Protein AF-A0A2L2YNY0-F1 (afdb_monomer)

Solvent-accessible surface area (backbone atoms only — not comparable to full-atom values): 5422 Å² total; per-residue (Å²): 134,89,78,70,94,74,53,70,67,58,52,52,51,51,50,53,49,50,56,50,46,54,57,49,54,52,50,54,18,39,71,72,32,94,42,90,88,58,80,53,71,68,32,46,17,46,48,27,71,73,36,75,94,33,50,90,39,38,90,80,41,56,69,92,71,56,68,71,58,50,56,50,50,52,54,51,50,55,54,49,52,53,49,56,54,49,59,64,72,77,108

Sequence (91 aa):
PDVGSISPESCFLITKAAEGFVAFLIRQALMASNNKTLIDYKDLSKVVGDQEVFSFLKDILPPRIKAAKYLELLKQVEASERRVNAELHDL

Structure (mmCIF, N/CA/C/O backbone):
data_AF-A0A2L2YNY0-F1
#
_entry.id   AF-A0A2L2YNY0-F1
#
loop_
_atom_site.group_PDB
_atom_site.id
_atom_site.type_symbol
_atom_site.label_atom_id
_atom_site.label_alt_id
_atom_site.label_comp_id
_atom_site.label_asym_id
_atom_site.label_entity_id
_atom_site.label_seq_id
_atom_site.pdbx_PDB_ins_code
_atom_site.Cartn_x
_atom_site.Cartn_y
_atom_site.Cartn_z
_atom_site.occupancy
_atom_site.B_iso_or_equiv
_atom_site.auth_seq_id
_atom_site.auth_comp_id
_atom_site.auth_asym_id
_atom_site.auth_atom_id
_atom_site.pdbx_PDB_model_num
ATOM 1 N N . PRO A 1 1 ? 9.840 -21.952 -5.446 1.00 53.97 1 PRO A N 1
ATOM 2 C CA . PRO A 1 1 ? 9.686 -21.792 -6.911 1.00 53.97 1 PRO A CA 1
ATOM 3 C C . PRO A 1 1 ? 11.058 -21.603 -7.558 1.00 53.97 1 PRO A C 1
ATOM 5 O O . PRO A 1 1 ? 11.812 -20.746 -7.108 1.00 53.97 1 PRO A O 1
ATOM 8 N N . ASP A 1 2 ? 11.381 -22.429 -8.551 1.00 61.09 2 ASP A N 1
ATOM 9 C CA . ASP A 1 2 ? 12.624 -22.303 -9.311 1.00 61.09 2 ASP A CA 1
ATOM 10 C C . ASP A 1 2 ? 12.420 -21.215 -10.372 1.00 61.09 2 ASP A C 1
ATOM 12 O O . ASP A 1 2 ? 11.551 -21.328 -11.240 1.00 61.09 2 ASP A O 1
ATOM 16 N N . VAL A 1 3 ? 13.131 -20.100 -10.232 1.00 71.44 3 VAL A N 1
ATOM 17 C CA . VAL A 1 3 ? 13.082 -19.006 -11.203 1.00 71.44 3 VAL A CA 1
ATOM 18 C C . VAL A 1 3 ? 14.072 -19.348 -12.306 1.00 71.44 3 VAL A C 1
ATOM 20 O O . VAL A 1 3 ? 15.281 -19.275 -12.103 1.00 71.44 3 VAL A O 1
ATOM 23 N N . GLY A 1 4 ? 13.562 -19.762 -13.469 1.00 79.19 4 GLY A N 1
ATOM 24 C CA . GLY A 1 4 ? 14.389 -19.952 -14.663 1.00 79.19 4 GLY A CA 1
ATOM 25 C C . GLY A 1 4 ? 15.209 -18.698 -14.995 1.00 79.19 4 GLY A C 1
ATOM 26 O O . GLY A 1 4 ? 14.989 -17.626 -14.432 1.00 79.19 4 GLY A O 1
ATOM 27 N N . SER A 1 5 ? 16.163 -18.805 -15.922 1.00 81.62 5 SER A N 1
ATOM 28 C CA . SER A 1 5 ? 17.025 -17.675 -16.291 1.00 81.62 5 SER A CA 1
ATOM 29 C C . SER A 1 5 ? 16.202 -16.458 -16.748 1.00 81.62 5 SER A C 1
ATOM 31 O O . SER A 1 5 ? 15.570 -16.495 -17.805 1.00 81.62 5 SER A O 1
ATOM 33 N N . ILE A 1 6 ? 16.222 -15.381 -15.958 1.00 86.81 6 ILE A N 1
ATOM 34 C CA . ILE A 1 6 ? 15.579 -14.097 -16.269 1.00 86.81 6 ILE A CA 1
ATOM 35 C C . ILE A 1 6 ? 16.531 -13.281 -17.147 1.00 86.81 6 ILE A C 1
ATOM 37 O O . ILE A 1 6 ? 17.697 -13.104 -16.792 1.00 86.81 6 ILE A O 1
ATOM 41 N N . SER A 1 7 ? 16.048 -12.763 -18.281 1.00 92.19 7 SER A N 1
ATOM 42 C CA . SER A 1 7 ? 16.875 -11.917 -19.149 1.00 92.19 7 SER A CA 1
ATOM 43 C C . SER A 1 7 ? 17.163 -10.545 -18.513 1.00 92.19 7 SER A C 1
ATOM 45 O O . SER A 1 7 ? 16.308 -10.007 -17.795 1.00 92.19 7 SER A O 1
ATOM 47 N N . PRO A 1 8 ? 18.330 -9.930 -18.786 1.00 92.62 8 PRO A N 1
ATOM 48 C CA . PRO A 1 8 ? 18.655 -8.587 -18.298 1.00 92.62 8 PRO A CA 1
ATOM 49 C C . PRO A 1 8 ? 17.610 -7.527 -18.677 1.00 92.62 8 PRO A C 1
ATOM 51 O O . PRO A 1 8 ? 17.276 -6.664 -17.864 1.00 92.62 8 PRO A O 1
ATOM 54 N N . GLU A 1 9 ? 17.035 -7.621 -19.877 1.00 94.69 9 GLU A N 1
ATOM 55 C CA . GLU A 1 9 ? 16.008 -6.702 -20.376 1.00 94.69 9 GLU A CA 1
ATOM 56 C C . GLU A 1 9 ? 14.717 -6.811 -19.559 1.00 94.69 9 GLU A C 1
ATOM 58 O O . GLU A 1 9 ? 14.099 -5.797 -19.228 1.00 94.69 9 GLU A O 1
ATOM 63 N N . SER A 1 10 ? 14.336 -8.035 -19.173 1.00 94.81 10 SER A N 1
ATOM 64 C CA . SER A 1 10 ? 13.176 -8.270 -18.309 1.00 94.81 10 SER A CA 1
ATOM 65 C C . SER A 1 10 ? 13.392 -7.648 -16.930 1.00 94.81 10 SER A C 1
ATOM 67 O O . SER A 1 10 ? 12.504 -6.980 -16.405 1.00 94.81 10 SER A O 1
ATOM 69 N N . CYS A 1 11 ? 14.593 -7.807 -16.364 1.00 93.81 11 CYS A N 1
ATOM 70 C CA . CYS A 1 11 ? 14.954 -7.204 -15.081 1.00 93.81 11 CYS A CA 1
ATOM 71 C C . CYS A 1 11 ? 14.883 -5.668 -15.131 1.00 93.81 11 CYS A C 1
ATOM 73 O O . CYS A 1 11 ? 14.304 -5.036 -14.241 1.00 93.81 11 CYS A O 1
ATOM 75 N N . PHE A 1 12 ? 15.406 -5.060 -16.200 1.00 96.50 12 PHE A N 1
ATOM 76 C CA . PHE A 1 12 ? 15.334 -3.614 -16.412 1.00 96.50 12 PHE A CA 1
ATOM 77 C C . PHE A 1 12 ? 13.885 -3.119 -16.504 1.00 96.50 12 PHE A C 1
ATOM 79 O O . PHE A 1 12 ? 13.508 -2.171 -15.810 1.00 96.50 12 PHE A O 1
ATOM 86 N N . LEU A 1 13 ? 13.053 -3.784 -17.312 1.00 97.62 13 LEU A N 1
ATOM 87 C CA . LEU A 1 13 ? 11.652 -3.406 -17.485 1.00 97.62 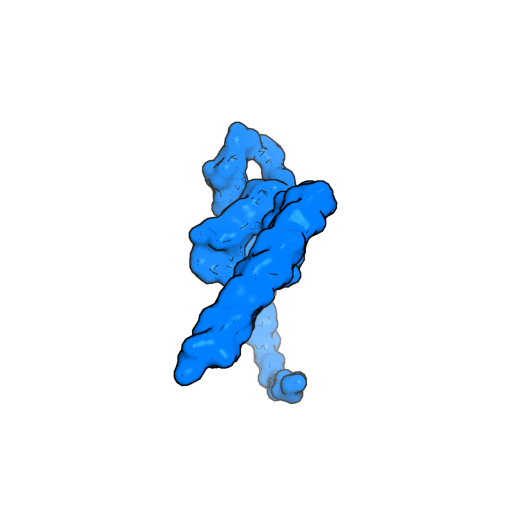13 LEU A CA 1
ATOM 88 C C . LEU A 1 13 ? 10.864 -3.526 -16.177 1.00 97.62 13 LEU A C 1
ATOM 90 O O . LEU A 1 13 ? 10.133 -2.603 -1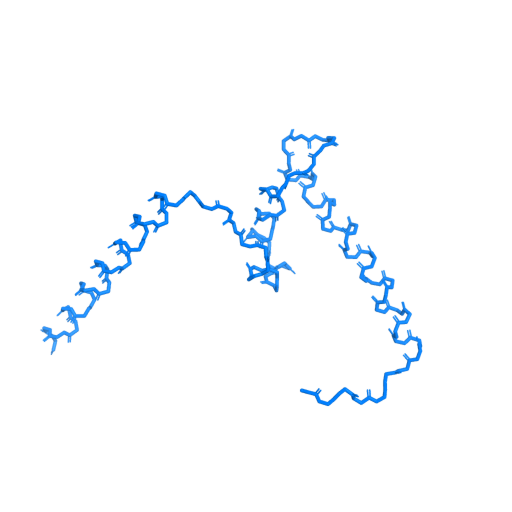5.818 1.00 97.62 13 LEU A O 1
ATOM 94 N N . ILE A 1 14 ? 11.046 -4.623 -15.437 1.00 96.88 14 ILE A N 1
ATOM 95 C CA . ILE A 1 14 ? 10.397 -4.837 -14.137 1.00 96.88 14 ILE A CA 1
ATOM 96 C C . ILE A 1 14 ? 10.836 -3.768 -13.137 1.00 96.88 14 ILE A C 1
ATOM 98 O O . ILE A 1 14 ? 10.001 -3.237 -12.410 1.00 96.88 14 ILE A O 1
ATOM 102 N N . THR A 1 15 ? 12.116 -3.396 -13.134 1.00 97.38 15 THR A N 1
ATOM 103 C CA . THR A 1 15 ? 12.631 -2.334 -12.261 1.00 97.38 15 THR A CA 1
ATOM 104 C C . THR A 1 15 ? 11.950 -0.999 -12.567 1.00 97.38 15 THR A C 1
ATOM 106 O O . THR A 1 15 ? 11.464 -0.331 -11.655 1.00 97.38 15 THR A O 1
ATOM 109 N N . LYS A 1 16 ? 11.819 -0.629 -13.848 1.00 98.12 16 LYS A N 1
ATOM 110 C CA . LYS A 1 16 ? 11.099 0.593 -14.247 1.00 98.12 16 LYS A CA 1
ATOM 111 C C . LYS A 1 16 ? 9.608 0.538 -13.941 1.00 98.12 16 LYS A C 1
ATOM 113 O O . LYS A 1 16 ? 9.044 1.534 -13.487 1.00 98.12 16 LYS A O 1
ATOM 118 N N . ALA A 1 17 ? 8.979 -0.619 -14.116 1.00 97.94 17 ALA A N 1
ATOM 119 C CA . ALA A 1 17 ? 7.595 -0.823 -13.715 1.00 97.94 17 ALA A CA 1
ATOM 120 C C . ALA A 1 17 ? 7.418 -0.677 -12.194 1.00 97.94 17 ALA A C 1
ATOM 122 O O . ALA A 1 17 ? 6.465 -0.036 -11.762 1.00 97.94 17 ALA A O 1
ATOM 123 N N . ALA A 1 18 ? 8.347 -1.196 -11.385 1.00 98.00 18 ALA A N 1
ATOM 124 C CA . ALA A 1 18 ? 8.316 -1.081 -9.928 1.00 98.00 18 ALA A CA 1
ATOM 125 C C . ALA A 1 18 ? 8.500 0.372 -9.454 1.00 98.00 18 ALA A C 1
ATOM 127 O O . ALA A 1 18 ? 7.745 0.836 -8.600 1.00 98.00 18 ALA A O 1
ATOM 128 N N . GLU A 1 19 ? 9.434 1.124 -10.047 1.00 98.12 19 GLU A N 1
ATOM 129 C CA . GLU A 1 19 ? 9.579 2.569 -9.803 1.00 98.12 19 GLU A CA 1
ATOM 130 C C . GLU A 1 19 ? 8.266 3.315 -10.116 1.00 98.12 19 GLU A C 1
ATOM 132 O O . GLU A 1 19 ? 7.757 4.093 -9.302 1.00 98.12 19 GLU A O 1
ATOM 137 N N . GLY A 1 20 ? 7.677 3.036 -11.285 1.00 98.19 20 GLY A N 1
ATOM 138 C CA . GLY A 1 20 ? 6.405 3.619 -11.711 1.00 98.19 20 GLY A CA 1
ATOM 139 C C . GLY A 1 20 ? 5.238 3.239 -10.799 1.00 98.19 20 GLY A C 1
ATOM 140 O O . GLY A 1 20 ? 4.402 4.088 -10.480 1.00 98.19 20 GLY A O 1
ATOM 141 N N . PHE A 1 21 ? 5.214 1.992 -10.330 1.00 97.31 21 PHE A N 1
ATOM 142 C CA . PHE A 1 21 ? 4.228 1.477 -9.390 1.00 97.31 21 PHE A CA 1
ATOM 143 C C . PHE A 1 21 ? 4.275 2.226 -8.055 1.00 97.31 21 PHE A C 1
ATOM 145 O O . PHE A 1 21 ? 3.234 2.687 -7.588 1.00 97.31 21 PHE A O 1
ATOM 152 N N . VAL A 1 22 ? 5.462 2.422 -7.469 1.00 96.19 22 VAL A N 1
ATOM 153 C CA . VAL A 1 22 ? 5.606 3.177 -6.212 1.00 96.19 22 VAL A CA 1
ATOM 154 C C . VAL A 1 22 ? 5.094 4.607 -6.388 1.00 96.19 22 VAL A C 1
ATOM 156 O O . VAL A 1 22 ? 4.299 5.086 -5.580 1.00 96.19 22 VAL A O 1
ATOM 159 N N . ALA A 1 23 ? 5.471 5.278 -7.479 1.00 96.50 23 ALA A N 1
ATOM 160 C CA . ALA A 1 23 ? 4.987 6.627 -7.764 1.00 96.50 23 ALA A CA 1
ATOM 161 C C . ALA A 1 23 ? 3.459 6.676 -7.958 1.00 96.50 23 ALA A C 1
ATOM 163 O O . ALA A 1 23 ? 2.805 7.625 -7.522 1.00 96.50 23 ALA A O 1
ATOM 164 N N . PHE A 1 24 ? 2.875 5.661 -8.601 1.00 96.12 24 PHE A N 1
ATOM 165 C CA . PHE A 1 24 ? 1.429 5.536 -8.768 1.00 96.12 24 PHE A CA 1
ATOM 166 C C . PHE A 1 24 ? 0.715 5.340 -7.427 1.00 96.12 24 PHE A C 1
ATOM 168 O O . PHE A 1 24 ? -0.221 6.082 -7.133 1.00 96.12 24 PHE A O 1
ATOM 175 N N . LEU A 1 25 ? 1.194 4.424 -6.584 1.00 95.00 25 LEU A N 1
ATOM 176 C CA . LEU A 1 25 ? 0.629 4.165 -5.259 1.00 95.00 25 LEU A CA 1
ATOM 177 C C . LEU A 1 25 ? 0.619 5.431 -4.388 1.00 95.00 25 LEU A C 1
ATOM 179 O O . LEU A 1 25 ? -0.392 5.755 -3.767 1.00 95.00 25 LEU A O 1
ATOM 183 N N . ILE A 1 26 ? 1.718 6.190 -4.398 1.00 93.94 26 ILE A N 1
ATOM 184 C CA . ILE A 1 26 ? 1.838 7.455 -3.664 1.00 93.94 26 ILE A CA 1
ATOM 185 C C . ILE A 1 26 ? 0.852 8.510 -4.181 1.00 93.94 26 ILE A C 1
ATOM 187 O O . ILE A 1 26 ? 0.204 9.184 -3.382 1.00 93.94 26 ILE A O 1
ATOM 191 N N . 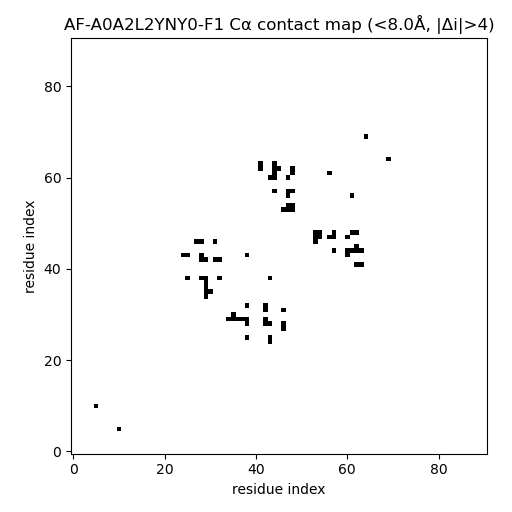ARG A 1 27 ? 0.672 8.634 -5.503 1.00 93.50 27 ARG A N 1
ATOM 192 C CA . ARG A 1 27 ? -0.333 9.546 -6.077 1.00 93.50 27 ARG A CA 1
ATOM 193 C C . ARG A 1 27 ? -1.752 9.166 -5.661 1.00 93.50 27 ARG A C 1
ATOM 195 O O . ARG A 1 27 ? -2.504 10.045 -5.247 1.00 93.50 27 ARG A O 1
ATOM 202 N N . GLN A 1 28 ? -2.095 7.878 -5.702 1.00 93.69 28 GLN A N 1
ATOM 203 C CA . GLN A 1 28 ? -3.407 7.399 -5.255 1.00 93.69 28 GLN A CA 1
ATOM 204 C C . GLN A 1 28 ? -3.639 7.716 -3.770 1.00 93.69 28 GLN A C 1
ATOM 206 O O . GLN A 1 28 ? -4.698 8.230 -3.406 1.00 93.69 28 GLN A O 1
ATOM 211 N N . ALA A 1 29 ? -2.632 7.492 -2.920 1.00 92.69 29 ALA A N 1
ATOM 212 C CA . ALA A 1 29 ? -2.693 7.829 -1.498 1.00 92.69 29 ALA A CA 1
ATOM 213 C C . ALA A 1 29 ? -2.866 9.338 -1.254 1.00 92.69 29 ALA A C 1
ATOM 215 O O . ALA A 1 29 ? -3.702 9.734 -0.446 1.00 92.69 29 ALA A O 1
ATOM 216 N N . LEU A 1 30 ? -2.159 10.195 -1.997 1.00 93.25 30 LEU A N 1
ATOM 217 C CA . LEU A 1 30 ? -2.288 11.653 -1.888 1.00 93.25 30 LEU A CA 1
ATOM 218 C C . LEU A 1 30 ? -3.664 12.171 -2.342 1.00 93.25 30 LEU A C 1
ATOM 220 O O . LEU A 1 30 ? -4.213 13.121 -1.773 1.00 93.25 30 LEU A O 1
ATOM 224 N N . MET A 1 31 ? -4.237 11.559 -3.381 1.00 90.06 31 MET A N 1
ATOM 225 C CA . MET A 1 31 ? -5.586 11.884 -3.848 1.00 90.06 31 MET A CA 1
ATOM 226 C C . MET A 1 31 ? -6.632 11.537 -2.786 1.00 90.06 31 MET A C 1
ATOM 228 O O . MET A 1 31 ? -7.529 12.346 -2.545 1.00 90.06 31 MET A O 1
ATOM 232 N N . ALA A 1 32 ? -6.469 10.392 -2.118 1.00 86.38 32 ALA A N 1
ATOM 233 C CA . ALA A 1 32 ? -7.345 9.930 -1.045 1.00 86.38 32 ALA A CA 1
ATOM 234 C C . ALA A 1 32 ? -7.121 10.639 0.306 1.00 86.38 32 ALA A C 1
ATOM 236 O O . ALA A 1 32 ? -8.023 10.617 1.149 1.00 86.38 32 ALA A O 1
ATOM 237 N N . SER A 1 33 ? -5.949 11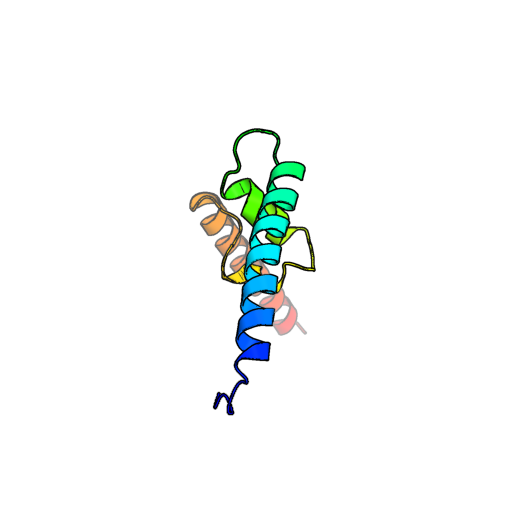.249 0.520 1.00 88.50 33 SER A N 1
ATOM 238 C CA . SER A 1 33 ? -5.621 11.965 1.754 1.00 88.50 33 SER A CA 1
ATOM 239 C C . SER A 1 33 ? -6.292 13.340 1.824 1.00 88.50 33 SER A C 1
ATOM 241 O O . SER A 1 33 ? -6.444 14.061 0.826 1.00 88.50 33 SER A O 1
ATOM 243 N N . ASN A 1 34 ? -6.647 13.725 3.050 1.00 85.94 34 ASN A N 1
ATOM 244 C CA . ASN A 1 34 ? -7.129 15.065 3.380 1.00 85.94 34 ASN A CA 1
ATOM 245 C C . ASN A 1 34 ? -5.985 16.091 3.414 1.00 85.94 34 ASN A C 1
ATOM 247 O O . ASN A 1 34 ? -6.239 17.288 3.298 1.00 85.94 34 ASN A O 1
ATOM 251 N N . ASN A 1 35 ? -4.737 15.634 3.564 1.00 84.62 35 ASN A N 1
ATOM 252 C CA . ASN A 1 35 ? -3.551 16.474 3.518 1.00 84.62 35 ASN A CA 1
ATOM 253 C C . ASN A 1 35 ? -2.884 16.350 2.139 1.00 84.62 35 ASN A C 1
ATOM 255 O O . ASN A 1 35 ? -2.594 15.253 1.672 1.00 84.62 35 ASN A O 1
ATOM 259 N N . LYS A 1 36 ? -2.651 17.481 1.467 1.00 84.50 36 LYS A N 1
ATOM 260 C CA . LYS A 1 36 ? -2.046 17.514 0.124 1.00 84.50 36 LYS A CA 1
ATOM 261 C C . LYS A 1 36 ? -0.521 17.616 0.129 1.00 84.50 36 LYS A C 1
ATOM 263 O O . LYS A 1 36 ? 0.075 17.633 -0.943 1.00 84.50 36 LYS A O 1
ATOM 268 N N . THR A 1 37 ? 0.109 17.665 1.300 1.00 87.69 37 THR A N 1
ATOM 269 C CA . THR A 1 37 ? 1.569 17.784 1.434 1.00 87.69 37 THR A CA 1
ATOM 270 C C . THR A 1 37 ? 2.216 16.616 2.169 1.00 87.69 37 THR A C 1
ATOM 272 O O . THR A 1 37 ? 3.435 16.473 2.112 1.00 87.69 37 THR A O 1
ATOM 275 N N . LEU A 1 38 ? 1.430 15.768 2.836 1.00 89.31 38 LEU A N 1
ATOM 276 C CA . LEU A 1 38 ? 1.930 14.641 3.617 1.00 89.31 38 LEU A CA 1
ATOM 277 C C . LEU A 1 38 ? 0.987 13.446 3.497 1.00 89.31 38 LEU A C 1
ATOM 279 O O . LEU A 1 38 ? -0.230 13.612 3.487 1.00 89.31 38 LEU A O 1
ATOM 283 N N . ILE A 1 39 ? 1.571 12.252 3.413 1.00 90.88 39 ILE A N 1
ATOM 284 C CA . ILE A 1 39 ? 0.857 10.980 3.309 1.00 90.88 39 ILE A CA 1
ATOM 285 C C . ILE A 1 39 ? 1.227 10.136 4.518 1.00 90.88 39 ILE A C 1
ATOM 287 O O . ILE A 1 39 ? 2.409 9.887 4.761 1.00 90.88 39 ILE A O 1
ATOM 291 N N . ASP A 1 40 ? 0.214 9.652 5.229 1.00 91.19 40 ASP A N 1
ATOM 292 C CA . ASP A 1 40 ? 0.393 8.744 6.355 1.00 91.19 40 ASP A CA 1
ATOM 293 C C . ASP A 1 40 ? 0.044 7.300 5.983 1.00 91.19 40 ASP A C 1
ATOM 295 O O . ASP A 1 40 ? -0.665 7.008 5.019 1.00 91.19 40 ASP A O 1
ATOM 299 N N . TYR A 1 41 ? 0.467 6.356 6.826 1.00 91.50 41 TYR A N 1
ATOM 300 C CA . TYR A 1 41 ? 0.128 4.937 6.664 1.00 91.50 41 TYR A CA 1
ATOM 301 C C . TYR A 1 41 ? -1.385 4.683 6.554 1.00 91.50 41 TYR A C 1
ATOM 303 O O . TYR A 1 41 ? -1.827 3.761 5.867 1.00 91.50 41 TYR A O 1
ATOM 311 N N . LYS A 1 42 ? -2.202 5.486 7.247 1.00 89.69 42 LYS A N 1
ATOM 312 C CA . LYS A 1 42 ? -3.663 5.368 7.189 1.00 89.69 42 LYS A CA 1
ATOM 313 C C . LYS A 1 42 ? -4.189 5.624 5.773 1.00 89.69 42 LYS A C 1
ATOM 315 O O . LYS A 1 42 ? -5.119 4.943 5.359 1.00 89.69 42 LYS A O 1
ATOM 320 N N . ASP A 1 43 ? -3.579 6.550 5.040 1.00 91.31 43 ASP A N 1
ATOM 321 C CA . ASP A 1 43 ? -3.977 6.875 3.670 1.00 91.31 43 ASP A CA 1
ATOM 322 C C . ASP A 1 43 ? -3.601 5.734 2.716 1.00 91.31 43 ASP A C 1
ATOM 324 O O . ASP A 1 43 ? -4.424 5.303 1.911 1.00 91.31 43 ASP A O 1
ATOM 328 N N . LEU A 1 44 ? -2.397 5.169 2.876 1.00 93.00 44 LEU A N 1
ATOM 329 C CA . LEU A 1 44 ? -1.937 4.007 2.105 1.00 93.00 44 LEU A CA 1
ATOM 330 C C . LEU A 1 44 ? -2.807 2.768 2.343 1.00 93.00 44 LEU A C 1
ATOM 332 O O . LEU A 1 44 ? -3.332 2.190 1.396 1.00 93.00 44 LEU A O 1
ATOM 336 N N . SER A 1 45 ? -2.992 2.375 3.605 1.00 93.19 45 SER A N 1
ATOM 337 C CA . SER A 1 45 ? -3.792 1.190 3.955 1.00 93.19 45 SER A CA 1
ATOM 338 C C . SER A 1 45 ? -5.266 1.333 3.564 1.00 93.19 45 SER A C 1
ATOM 340 O O . SER A 1 45 ? -5.900 0.345 3.203 1.00 93.19 45 SER A O 1
ATOM 342 N N . LYS A 1 46 ? -5.806 2.560 3.559 1.00 91.06 46 LYS A N 1
ATOM 343 C CA . LYS A 1 46 ? -7.145 2.840 3.033 1.00 91.06 46 LYS A CA 1
ATOM 344 C C . LYS A 1 46 ? -7.220 2.591 1.526 1.00 91.06 46 LYS A C 1
ATOM 346 O O . LYS A 1 46 ? -8.077 1.839 1.083 1.00 91.06 46 LYS A O 1
ATOM 351 N N . VAL A 1 47 ? -6.304 3.164 0.743 1.00 94.00 47 VAL A N 1
ATOM 352 C CA . VAL A 1 47 ? -6.280 2.971 -0.719 1.00 94.00 47 VAL A CA 1
ATOM 353 C C . VAL A 1 47 ? -6.104 1.497 -1.097 1.00 94.00 47 VAL A C 1
ATOM 355 O O . VAL A 1 47 ? -6.776 1.020 -2.010 1.00 94.00 47 VAL A O 1
ATOM 358 N N . VAL A 1 48 ? -5.251 0.769 -0.371 1.00 94.69 48 VAL A N 1
ATOM 359 C CA . VAL A 1 48 ? -5.045 -0.679 -0.553 1.00 94.69 48 VAL A CA 1
ATOM 360 C C . VAL A 1 48 ? -6.301 -1.492 -0.212 1.00 94.69 48 VAL A C 1
ATOM 362 O O . VAL A 1 48 ? -6.596 -2.486 -0.874 1.00 94.69 48 VAL A O 1
ATOM 365 N N . GLY A 1 49 ? -7.051 -1.076 0.810 1.00 90.69 49 GLY A N 1
ATOM 366 C CA . GLY A 1 49 ? -8.316 -1.707 1.184 1.00 90.69 49 GLY A CA 1
ATOM 367 C C . GLY A 1 49 ? -9.436 -1.465 0.170 1.00 90.69 49 GLY A C 1
ATOM 368 O O . GLY A 1 49 ? -10.184 -2.396 -0.134 1.00 90.69 49 GLY A O 1
ATOM 369 N N . ASP A 1 50 ? -9.516 -0.244 -0.365 1.00 91.06 50 ASP A N 1
ATOM 370 C CA . ASP A 1 50 ? -10.637 0.231 -1.182 1.00 91.06 50 ASP A CA 1
ATOM 371 C C . ASP A 1 50 ? -10.519 -0.156 -2.670 1.00 91.06 50 ASP A C 1
ATOM 373 O O . ASP A 1 50 ? -11.539 -0.348 -3.331 1.00 91.06 50 ASP A O 1
ATOM 377 N N . GLN A 1 51 ? -9.303 -0.261 -3.227 1.00 92.19 51 GLN A N 1
ATOM 378 C CA . GLN A 1 51 ? -9.103 -0.520 -4.662 1.00 92.19 51 GLN A CA 1
ATOM 379 C C . GLN A 1 51 ? -8.645 -1.957 -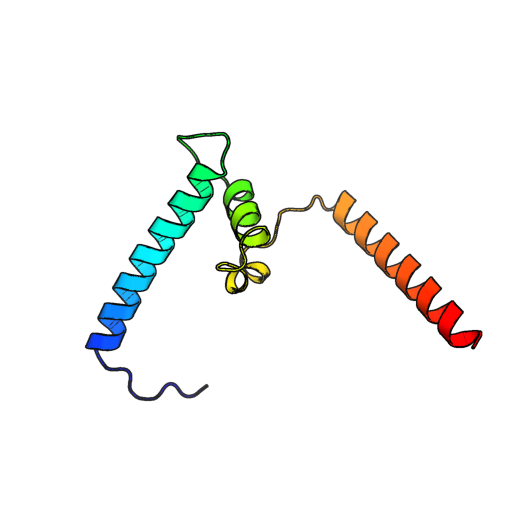4.941 1.00 92.19 51 GLN A C 1
ATOM 381 O O . GLN A 1 51 ? -7.630 -2.421 -4.423 1.00 92.19 51 GLN A O 1
ATOM 386 N N . GLU A 1 52 ? -9.345 -2.642 -5.847 1.00 92.44 52 GLU A N 1
ATOM 387 C CA . GLU A 1 52 ? -9.057 -4.033 -6.225 1.00 92.44 52 GLU A CA 1
ATOM 388 C C . GLU A 1 52 ? -7.649 -4.223 -6.810 1.00 92.44 52 GLU A C 1
ATOM 390 O O . GLU A 1 52 ? -6.977 -5.207 -6.502 1.00 92.44 52 GLU A O 1
ATOM 395 N N . VAL A 1 53 ? -7.152 -3.240 -7.570 1.00 93.31 53 VAL A N 1
ATOM 396 C CA . VAL A 1 53 ? -5.803 -3.263 -8.165 1.00 93.31 53 VAL A CA 1
ATOM 397 C C . VAL A 1 53 ? -4.685 -3.415 -7.122 1.00 93.31 53 VAL A C 1
ATOM 399 O O . VAL A 1 53 ? -3.596 -3.881 -7.446 1.00 93.31 53 VAL A O 1
ATOM 402 N N . PHE A 1 54 ? -4.951 -3.071 -5.859 1.00 95.31 54 PHE A N 1
ATOM 403 C CA . PHE A 1 54 ? -4.008 -3.201 -4.751 1.00 95.31 54 PHE A CA 1
ATOM 404 C C . PHE A 1 54 ? -4.290 -4.403 -3.845 1.00 95.31 54 PHE A C 1
ATOM 406 O O . PHE A 1 54 ? -3.663 -4.529 -2.796 1.00 95.31 54 PHE A O 1
ATOM 413 N N . SER A 1 55 ? -5.180 -5.323 -4.232 1.00 93.31 55 SER A N 1
ATOM 414 C CA . SER A 1 55 ? -5.549 -6.463 -3.383 1.00 93.31 55 SER A CA 1
ATOM 415 C C . SER A 1 55 ? -4.349 -7.333 -2.992 1.00 93.31 55 SER A C 1
ATOM 417 O O . SER A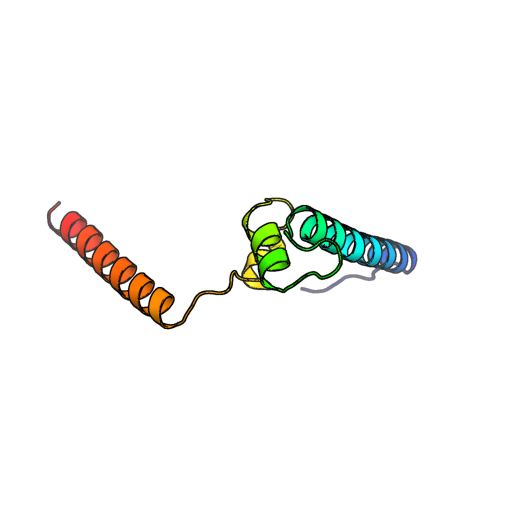 1 55 ? -4.321 -7.865 -1.886 1.00 93.31 55 SER A O 1
ATOM 419 N N . PHE A 1 56 ? -3.327 -7.418 -3.849 1.00 95.06 56 PHE A N 1
ATOM 420 C CA . PHE A 1 56 ? -2.085 -8.144 -3.566 1.00 95.06 56 PHE A CA 1
ATOM 421 C C . PHE A 1 56 ? -1.258 -7.546 -2.411 1.00 95.06 56 PHE A C 1
ATOM 423 O O . PHE A 1 56 ? -0.359 -8.203 -1.897 1.00 95.06 56 PHE A O 1
ATOM 430 N N . LEU A 1 57 ? -1.546 -6.306 -2.001 1.00 95.81 57 LEU A N 1
ATOM 431 C CA . LEU A 1 57 ? -0.893 -5.637 -0.877 1.00 95.81 57 LEU A CA 1
ATOM 432 C C . LEU A 1 57 ? -1.679 -5.734 0.430 1.00 95.81 57 LEU A C 1
ATOM 434 O O . LEU A 1 57 ? -1.161 -5.278 1.443 1.00 95.81 57 LEU A O 1
ATOM 438 N N . LYS A 1 58 ? -2.892 -6.297 0.455 1.00 91.88 58 LYS A N 1
ATOM 439 C CA . LYS A 1 58 ? -3.739 -6.290 1.664 1.00 91.88 58 LYS A CA 1
ATOM 440 C C . LYS A 1 58 ? -3.083 -6.973 2.863 1.00 91.88 58 LYS A C 1
ATOM 442 O O . LYS A 1 58 ? -3.187 -6.464 3.976 1.00 91.88 58 LYS A O 1
ATOM 447 N N . ASP A 1 59 ? -2.347 -8.050 2.618 1.00 91.00 59 ASP A N 1
ATOM 448 C CA . ASP A 1 59 ? -1.648 -8.793 3.672 1.00 91.00 59 ASP A CA 1
ATOM 449 C C . ASP A 1 59 ? -0.357 -8.094 4.128 1.00 91.00 59 ASP A C 1
ATOM 451 O O . ASP A 1 59 ? 0.102 -8.284 5.252 1.00 91.00 59 ASP A O 1
ATOM 455 N N . ILE A 1 60 ? 0.222 -7.247 3.270 1.00 94.19 60 ILE A N 1
ATOM 456 C CA . ILE A 1 60 ? 1.463 -6.505 3.539 1.00 94.19 60 ILE A CA 1
ATOM 457 C C . ILE A 1 60 ? 1.173 -5.133 4.171 1.00 94.19 60 ILE A C 1
ATOM 459 O O . ILE A 1 60 ? 1.926 -4.656 5.022 1.00 94.19 60 ILE A O 1
ATOM 463 N N . LEU A 1 61 ? 0.075 -4.488 3.772 1.00 91.44 61 LEU A N 1
ATOM 464 C CA . LEU A 1 61 ? -0.375 -3.166 4.214 1.00 91.44 61 LEU A CA 1
ATOM 465 C C . LEU A 1 61 ? -1.800 -3.225 4.794 1.00 91.44 61 LEU A C 1
ATOM 467 O O . LEU A 1 61 ? -2.717 -2.595 4.255 1.00 91.44 61 LEU A O 1
ATOM 471 N N . PRO A 1 62 ? -2.006 -3.952 5.904 1.00 88.50 62 PRO A N 1
ATOM 472 C CA . PRO A 1 62 ? -3.321 -4.069 6.512 1.00 88.50 62 PRO A CA 1
ATOM 473 C C . PRO A 1 62 ? -3.805 -2.732 7.106 1.00 88.50 62 PRO A C 1
ATOM 475 O O . PRO A 1 62 ? -3.008 -1.901 7.555 1.00 88.50 62 PRO A O 1
ATOM 478 N N . PRO A 1 63 ? -5.127 -2.50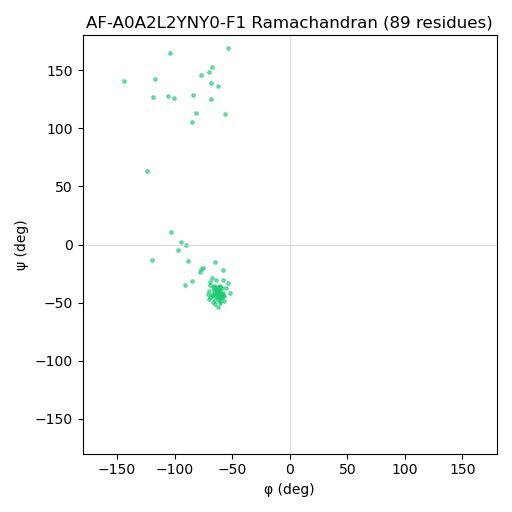2 7.184 1.00 84.94 63 PRO A N 1
ATOM 479 C CA . PRO A 1 63 ? -5.673 -1.332 7.861 1.00 84.94 63 PRO A CA 1
ATOM 480 C C . PRO A 1 63 ? -5.312 -1.339 9.350 1.00 84.94 63 PRO A C 1
ATOM 482 O O . PRO A 1 63 ? -5.446 -2.348 10.044 1.00 84.94 63 PRO A O 1
ATOM 485 N N . ARG A 1 64 ? -4.900 -0.182 9.886 1.00 80.62 64 ARG A N 1
ATOM 486 C CA . ARG A 1 64 ? -4.657 -0.058 11.332 1.00 80.62 64 ARG A CA 1
ATOM 487 C C . ARG A 1 64 ? -5.970 -0.155 12.100 1.00 80.62 64 ARG A C 1
ATOM 489 O O . ARG A 1 64 ? -6.876 0.658 11.912 1.00 80.62 64 ARG A O 1
ATOM 496 N N . ILE A 1 65 ? -6.020 -1.084 13.046 1.00 80.56 65 ILE A N 1
ATOM 497 C CA . ILE A 1 65 ? -7.102 -1.232 14.016 1.00 80.56 65 ILE A CA 1
ATOM 498 C C . ILE A 1 65 ? -6.558 -1.012 15.431 1.00 80.56 65 ILE A C 1
ATOM 500 O O . ILE A 1 65 ? -5.436 -1.397 15.753 1.00 80.56 65 ILE A O 1
ATOM 504 N N . LYS A 1 66 ? -7.340 -0.359 16.297 1.00 84.25 66 LYS A N 1
ATOM 505 C CA . LYS A 1 66 ? -7.000 -0.279 17.725 1.00 84.25 66 LYS A CA 1
ATOM 506 C C . LYS A 1 66 ? -7.134 -1.670 18.343 1.00 84.25 66 LYS A C 1
ATOM 508 O O . LYS A 1 66 ? -8.142 -2.326 18.101 1.00 84.25 66 LYS A O 1
ATOM 513 N N . ALA A 1 67 ? -6.203 -2.059 19.214 1.00 83.31 67 ALA A N 1
ATOM 514 C CA . ALA A 1 67 ? -6.245 -3.354 19.904 1.00 83.31 67 ALA A CA 1
ATOM 515 C C . ALA A 1 67 ? -7.596 -3.613 20.595 1.00 83.31 67 ALA A C 1
ATOM 517 O O . ALA A 1 67 ? -8.163 -4.687 20.448 1.00 83.31 67 ALA A O 1
ATOM 518 N N . ALA A 1 68 ? -8.170 -2.599 21.252 1.00 85.44 68 ALA A N 1
ATOM 519 C CA . ALA A 1 68 ? -9.495 -2.701 21.867 1.00 85.44 68 ALA A CA 1
ATOM 520 C C . ALA A 1 68 ? -10.601 -3.082 20.862 1.00 85.44 68 ALA A C 1
ATOM 522 O O . ALA A 1 68 ? -11.398 -3.972 21.137 1.00 85.44 68 ALA A O 1
ATOM 523 N N . LYS A 1 69 ? -10.605 -2.460 19.674 1.00 87.06 69 LYS A N 1
ATOM 524 C CA . LYS A 1 69 ? -11.568 -2.766 18.604 1.00 87.06 69 LYS A CA 1
ATOM 525 C C . LYS A 1 69 ? -11.320 -4.155 18.008 1.00 87.06 69 LYS A C 1
ATOM 527 O O . LYS A 1 69 ? -12.264 -4.844 17.647 1.00 87.06 69 LYS A O 1
ATOM 532 N N . TYR A 1 70 ? -10.060 -4.573 17.916 1.00 84.50 70 TYR A N 1
ATOM 533 C CA . TYR A 1 70 ? -9.707 -5.913 17.452 1.00 84.50 70 TYR A CA 1
ATOM 534 C C . TYR A 1 70 ? -10.178 -7.003 18.428 1.00 84.50 70 TYR A C 1
ATOM 536 O O . TYR A 1 70 ? -10.784 -7.978 18.003 1.00 84.50 70 TYR A O 1
ATOM 544 N N . LEU A 1 71 ? -9.992 -6.805 19.738 1.00 89.50 71 LEU A N 1
ATOM 545 C CA . LEU A 1 71 ? -10.504 -7.715 20.771 1.00 89.50 71 LEU A CA 1
ATOM 546 C C . LEU A 1 71 ? -12.033 -7.830 20.741 1.00 89.50 71 LEU A C 1
ATOM 548 O O . LEU A 1 71 ? -12.579 -8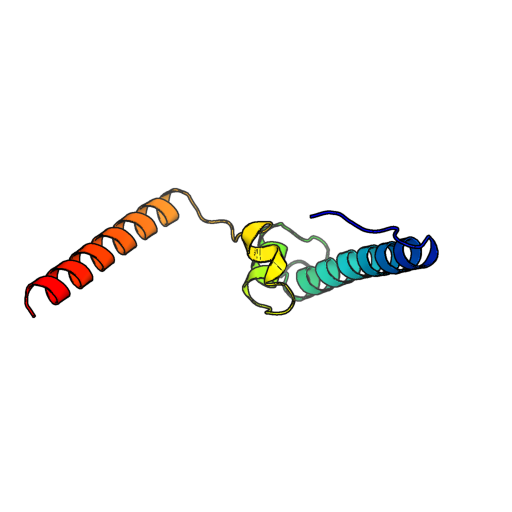.902 20.983 1.00 89.50 71 LEU A O 1
ATOM 552 N N . GLU A 1 72 ? -12.728 -6.732 20.455 1.00 93.38 72 GLU A N 1
ATOM 553 C CA . GLU A 1 72 ? -14.179 -6.744 20.277 1.00 93.38 72 GLU A CA 1
ATOM 554 C C . GLU A 1 72 ? -14.592 -7.534 19.030 1.00 93.38 72 GLU A C 1
ATOM 556 O O . GLU A 1 72 ? -15.488 -8.372 19.111 1.00 93.38 72 GLU A O 1
ATOM 561 N N . LEU A 1 73 ? -13.896 -7.331 17.906 1.00 89.56 73 LEU A N 1
ATOM 562 C CA . LEU A 1 73 ? -14.137 -8.075 16.672 1.00 89.56 73 LEU A CA 1
ATOM 563 C C . LEU A 1 73 ? -13.945 -9.584 16.878 1.00 89.56 73 LEU A C 1
ATOM 565 O O . LEU A 1 73 ? -14.797 -10.358 16.456 1.00 89.56 73 LEU A O 1
ATOM 569 N N . LEU A 1 74 ? -12.891 -10.003 17.588 1.00 90.88 74 LEU A N 1
ATOM 570 C CA . LEU A 1 74 ? -12.661 -11.416 17.919 1.00 90.88 74 LEU A CA 1
ATOM 571 C C . LEU A 1 74 ? -13.826 -12.019 18.715 1.00 90.88 74 LEU A C 1
ATOM 573 O O . LEU A 1 74 ? -14.318 -13.089 18.371 1.00 90.88 74 LEU A O 1
ATOM 577 N N . LYS A 1 75 ? -14.333 -11.303 19.727 1.00 94.50 75 LYS A N 1
ATOM 578 C CA . LYS A 1 75 ? -15.500 -11.755 20.503 1.00 94.50 75 LYS A CA 1
ATOM 579 C C . LYS A 1 75 ? -16.757 -11.884 19.642 1.00 94.50 75 LYS A C 1
ATOM 581 O O . LYS A 1 75 ? -17.549 -12.799 19.854 1.00 94.50 75 LYS A O 1
ATOM 586 N N . GLN A 1 76 ? -16.960 -10.968 18.694 1.00 93.44 76 GLN A N 1
ATOM 587 C CA . GLN A 1 76 ? -18.095 -11.017 17.770 1.00 93.44 76 GLN A CA 1
ATOM 588 C C . GLN A 1 76 ? -17.984 -12.203 16.808 1.00 93.44 76 GLN A C 1
ATOM 590 O O . GLN A 1 76 ? -18.977 -12.900 16.606 1.00 93.44 76 GLN A O 1
ATOM 595 N N . VAL A 1 77 ? -16.793 -12.461 16.258 1.00 92.44 77 VAL A N 1
ATOM 596 C CA . VAL A 1 77 ? -16.530 -13.619 15.391 1.00 92.44 77 VAL A CA 1
ATOM 597 C C . VAL A 1 77 ? -16.792 -14.920 16.150 1.00 92.44 77 VAL A C 1
ATOM 599 O O . VAL A 1 77 ? -17.623 -15.703 15.704 1.00 92.44 77 VAL A O 1
ATOM 602 N N . GLU A 1 78 ? -16.230 -15.091 17.352 1.00 93.06 78 GLU A N 1
ATOM 603 C CA . GLU A 1 78 ? -16.480 -16.281 18.183 1.00 93.06 78 GLU A CA 1
ATOM 604 C C . GLU A 1 78 ? -17.968 -16.479 18.505 1.00 93.06 78 GLU A C 1
ATOM 606 O O . GLU A 1 78 ? -18.477 -17.599 18.482 1.00 93.06 78 GLU A O 1
ATOM 611 N N . ALA A 1 79 ? -18.691 -15.404 18.832 1.00 92.25 79 ALA A N 1
ATOM 612 C CA . ALA A 1 79 ? -20.122 -15.486 19.110 1.00 92.25 79 ALA A CA 1
ATOM 613 C C . ALA A 1 79 ? -20.927 -15.878 17.861 1.00 92.25 79 ALA A C 1
ATOM 615 O O . ALA A 1 79 ? -21.914 -16.604 17.973 1.00 92.25 79 ALA A O 1
ATOM 616 N N . SER A 1 80 ? -20.507 -15.406 16.687 1.00 90.81 80 SER A N 1
ATOM 617 C CA . SER A 1 80 ? -21.140 -15.714 15.403 1.00 90.81 80 SER A CA 1
ATOM 618 C C . SER A 1 80 ? -20.900 -17.172 15.019 1.00 90.81 80 SER A C 1
ATOM 620 O O . SER A 1 80 ? -21.850 -17.881 14.708 1.00 90.81 80 SER A O 1
ATOM 622 N N . GLU A 1 81 ? -19.660 -17.648 15.138 1.00 91.06 81 GLU A N 1
ATOM 623 C CA . GLU A 1 81 ? -19.290 -19.047 14.901 1.00 91.06 81 GLU A CA 1
ATOM 624 C C . GLU A 1 81 ? -20.049 -20.000 15.829 1.00 91.06 81 GLU A C 1
ATOM 626 O O . GLU A 1 81 ? -20.576 -21.011 15.372 1.00 91.06 81 GLU A O 1
ATOM 631 N N . ARG A 1 82 ? -20.195 -19.654 17.118 1.00 88.00 82 ARG A N 1
ATOM 632 C CA . ARG A 1 82 ? -20.999 -20.451 18.062 1.00 88.00 82 ARG A CA 1
ATOM 633 C C . ARG A 1 82 ? -22.471 -20.531 17.663 1.00 88.00 82 ARG A C 1
ATOM 635 O O . ARG A 1 82 ? -23.067 -21.589 17.829 1.00 88.00 82 ARG A O 1
ATOM 642 N N . ARG A 1 83 ? -23.057 -19.441 17.154 1.00 87.75 83 ARG A N 1
ATOM 643 C CA . ARG A 1 83 ? -24.453 -19.427 16.676 1.00 87.75 83 ARG A CA 1
ATOM 644 C C . ARG A 1 83 ? -24.625 -20.303 15.442 1.00 87.75 83 ARG A C 1
ATOM 646 O O . ARG A 1 83 ? -25.487 -21.168 15.451 1.00 87.75 83 ARG A O 1
ATOM 653 N N . VAL A 1 84 ? -23.759 -20.132 14.443 1.00 88.25 84 VAL A N 1
ATOM 654 C CA . VAL A 1 84 ? -23.777 -20.945 13.216 1.00 88.25 84 VAL A CA 1
ATOM 655 C C . VAL A 1 84 ? -23.612 -22.430 13.547 1.00 88.25 84 VAL A C 1
ATOM 657 O O . VAL A 1 84 ? -24.337 -23.265 13.017 1.00 88.25 84 VAL A O 1
ATOM 660 N N . ASN A 1 85 ? -22.700 -22.770 14.461 1.00 86.50 85 ASN A N 1
ATOM 661 C CA . ASN A 1 85 ? -22.479 -24.156 14.860 1.00 86.50 85 ASN A CA 1
ATOM 662 C C . ASN A 1 85 ? -23.656 -24.750 15.655 1.00 86.50 85 ASN A C 1
ATOM 664 O O . ASN A 1 85 ? -23.912 -25.941 15.542 1.00 86.50 85 ASN A O 1
ATOM 668 N N . ALA A 1 86 ? -24.376 -23.944 16.443 1.00 85.25 86 ALA A N 1
ATOM 669 C CA . ALA A 1 86 ? -25.592 -24.388 17.126 1.00 85.25 86 ALA A CA 1
ATOM 670 C C . ALA A 1 86 ? -26.741 -24.636 16.133 1.00 85.25 86 ALA A C 1
ATOM 672 O O . ALA A 1 86 ? -27.364 -25.688 16.181 1.00 85.25 86 ALA A O 1
ATOM 673 N N . GLU A 1 87 ? -26.955 -23.725 15.178 1.00 84.44 87 GLU A N 1
ATOM 674 C CA . GLU A 1 87 ? -27.973 -23.873 14.125 1.00 84.44 87 GLU A CA 1
ATOM 675 C C . GLU A 1 87 ? -27.721 -25.097 13.228 1.00 84.44 87 GLU A C 1
ATOM 677 O O . GLU A 1 87 ? -28.664 -25.774 12.834 1.00 84.44 87 GLU A O 1
ATOM 682 N N . LEU A 1 88 ? -26.454 -25.417 12.940 1.00 79.88 88 LEU A N 1
ATOM 683 C CA . LEU A 1 88 ? -26.061 -26.635 12.217 1.00 79.88 88 LEU A CA 1
ATOM 684 C C . LEU A 1 88 ? -26.316 -27.925 13.006 1.00 79.88 88 LEU A C 1
ATOM 686 O O . LEU A 1 88 ? -26.491 -28.972 12.393 1.00 79.88 88 LEU A O 1
ATOM 690 N N . HIS A 1 89 ? -26.278 -27.870 14.338 1.00 72.88 89 HIS A N 1
ATOM 691 C CA . HIS A 1 89 ? -26.433 -29.044 15.198 1.00 72.88 89 HIS A CA 1
ATOM 692 C C . HIS A 1 89 ? -27.906 -29.336 15.552 1.00 72.88 89 HIS A C 1
ATOM 694 O O . HIS A 1 89 ? -28.208 -30.430 16.034 1.00 72.88 89 HIS A O 1
ATOM 700 N N . ASP A 1 90 ? -28.797 -28.372 15.302 1.00 69.56 90 ASP A N 1
ATOM 701 C CA . ASP A 1 90 ? -30.253 -28.467 15.481 1.00 69.56 90 ASP A CA 1
ATOM 702 C C . ASP A 1 90 ? -31.005 -28.877 14.185 1.00 69.56 90 ASP A C 1
ATOM 704 O O . ASP A 1 90 ? -32.237 -28.972 14.194 1.00 69.56 90 ASP A O 1
ATOM 708 N N . LEU A 1 91 ? -30.282 -29.131 13.082 1.00 56.50 91 LEU A N 1
ATOM 709 C CA . LEU A 1 91 ? -30.769 -29.657 11.789 1.00 56.50 91 LEU A CA 1
ATOM 710 C C . LEU A 1 91 ? -30.492 -31.161 11.649 1.00 56.50 91 LEU A C 1
ATOM 712 O O . LEU A 1 91 ? -31.356 -31.850 11.057 1.00 56.50 91 LEU A O 1
#

pLDDT: mean 89.27, std 8.26, range [53.97, 98.19]

Mean predi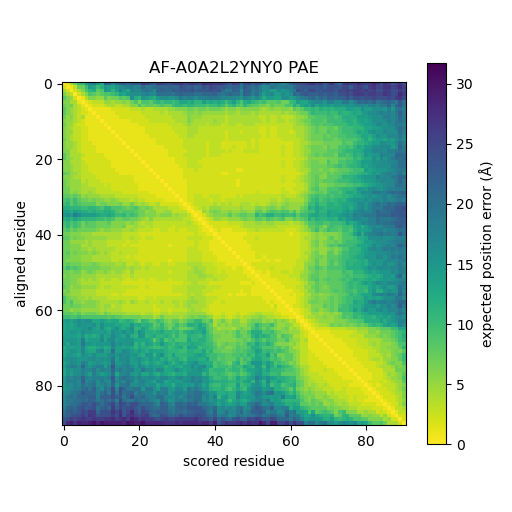cted aligned error: 8.55 Å

InterPro domains:
  IPR009072 Histone-fold [G3DSA:1.10.20.10] (1-65)
  IPR009072 Histone-fold [SSF47113] (1-63)

Secondary structure (DSSP, 8-state):
-------HHHHHHHHHHHHHHHHHHHHHHHHH-S-SS---HHHHHHHHHH-GGGGGGTTTSPPP--HHHHHHHHHHHHHHHHHHHHHHH--

Nearest PDB structures (foldseek):
  2bym-assembly1_A  TM=8.906E-01  e=5.504E-04  Drosophila melanogaster
  7d1z-assembly1_G  TM=7.077E-01  e=2.556E-01  Homo sapiens
  9gd3-assembly1_C  TM=7.459E-01  e=4.360E-01  Xenopus laevis
  2fj7-assembly1_C  TM=7.076E-01  e=9.713E-01  Xenopus laevis
  4j9y-assembly1_B  TM=4.039E-01  e=7.195E+00  Rattus norvegicus

Organism: Parasteatoda tepidariorum (NCBI:txid114398)

Radius of gyration: 20.51 Å; Cα contacts (8 Å, |Δi|>4): 43; chains: 1; bounding box: 49×47×42 Å

Foldseek 3Di:
DDDPDDDPVNVVVVVVVVVVVVVVLVVQLCVQDPDNPDGDLQSSQVSLVPDPVNVVCCVVSPHDDDPVVVVVVVVVVVVVVVVVVVVVVVD